Protein AF-A0A7V8CXV1-F1 (afdb_monomer_lite)

Sequence (183 aa):
MVTCSHIRKELLLDATSADLEVQEHIRSCPACAAYARKHEQLDNATRCELRWEVPSDLTANLLTMTLSQAAFAAALSPQPKRWHVICAYIATTASILLSLLIGWQVFELVAAQVDVQAQITQAMALPGQWVAQLTQSMPQSRYVVDFAMRAHTQLLWLLMAAFVWAILDKWNPQQAIQQRQSA

Foldseek 3Di:
DDDLVNLLVVCVVPLPPPDPVSVVVLVVDVVSVVVSVVSVVVVVVVCVVVDDPDPPVVVVVVVVVVVVVVVVVVVPPPPPDVVVVVVVVVVVVVVVVVVVVVVVVVVVVVCVVDVVVVVVVVVVVVVVVVVVVVCVVDVVCVVVVVVVVVVVVVVVVVVVVVVVVVVVVVVPCVVVVVVVVVD

Radius of gyration: 33.21 Å; chains: 1; bounding box: 81×35×74 Å

Secondary structure (DSSP, 8-state):
---HHHHHHHHHH-TT---HHHHHHHHH-HHHHHHHHHHHHHHHHHHHHS-----HHHHHHHHHHHHHHHHHHHHT-----HHHHHHHHHHHHHHHHHHHHHHHHHHHHHHHHS-HHHHHHHHHHHHHHHHHHHHHH-GGGHHHHHHHHHHHHHHHHHHHHHHHHHHHHHT-HHHHHHHHH--

pLDDT: mean 75.72, std 12.47, range [45.38, 95.19]

Structure (mmCIF, N/CA/C/O backbone):
data_AF-A0A7V8CXV1-F1
#
_entry.id   AF-A0A7V8CXV1-F1
#
loop_
_atom_site.group_PDB
_atom_site.id
_atom_site.type_symbol
_atom_site.label_atom_id
_atom_site.label_alt_id
_atom_site.label_comp_id
_atom_site.label_asym_id
_atom_site.label_entity_id
_atom_site.label_seq_id
_atom_site.pdbx_PDB_ins_code
_atom_site.Cartn_x
_atom_site.Cartn_y
_atom_site.Cartn_z
_atom_site.occupancy
_atom_site.B_iso_or_equiv
_atom_site.auth_seq_id
_atom_site.auth_comp_id
_atom_site.auth_asym_id
_atom_site.auth_atom_id
_atom_site.pdbx_PDB_model_num
ATOM 1 N N . MET A 1 1 ? -22.960 7.576 -14.813 1.00 63.47 1 MET A N 1
ATOM 2 C CA . MET A 1 1 ? -23.959 8.445 -14.153 1.00 63.47 1 MET A CA 1
ATOM 3 C C . MET A 1 1 ? -24.899 7.559 -13.367 1.00 63.47 1 MET A C 1
ATOM 5 O O . MET A 1 1 ? -25.611 6.760 -13.964 1.00 63.47 1 MET A O 1
ATOM 9 N N . VAL A 1 2 ? -24.850 7.651 -12.044 1.00 78.56 2 VAL A N 1
ATOM 10 C CA . VAL A 1 2 ? -25.706 6.859 -11.163 1.00 78.56 2 VAL A CA 1
ATOM 11 C C . VAL A 1 2 ? -27.130 7.418 -11.218 1.00 78.56 2 VAL A C 1
ATOM 13 O O . VAL A 1 2 ? -27.334 8.622 -11.071 1.00 78.56 2 VAL A O 1
ATOM 16 N N . THR A 1 3 ? -28.119 6.561 -11.475 1.00 90.62 3 THR A N 1
ATOM 17 C CA . THR A 1 3 ? -29.528 6.980 -11.532 1.00 90.62 3 THR A CA 1
ATOM 18 C C . THR A 1 3 ? -30.197 6.804 -10.173 1.00 90.62 3 THR A C 1
ATOM 20 O O . THR A 1 3 ? -29.893 5.862 -9.441 1.00 90.62 3 THR A O 1
ATOM 23 N N . CYS A 1 4 ? -31.187 7.643 -9.857 1.00 91.06 4 CYS A N 1
ATOM 24 C CA . CYS A 1 4 ? -31.956 7.513 -8.613 1.00 91.06 4 CYS A CA 1
ATOM 25 C C . CYS A 1 4 ? -32.608 6.125 -8.468 1.00 91.06 4 CYS A C 1
ATOM 27 O O . CYS A 1 4 ? -32.793 5.634 -7.360 1.00 91.06 4 CYS A O 1
ATOM 29 N N . SER A 1 5 ? -32.959 5.480 -9.588 1.00 91.69 5 SER A N 1
ATOM 30 C CA . SER A 1 5 ? -33.530 4.128 -9.592 1.00 91.69 5 SER A CA 1
ATOM 31 C C . SER A 1 5 ? -32.531 3.056 -9.151 1.00 91.69 5 SER A C 1
ATOM 33 O O . SER A 1 5 ? -32.919 2.122 -8.456 1.00 91.69 5 SER A O 1
ATOM 35 N N . HIS A 1 6 ? -31.254 3.219 -9.508 1.00 90.56 6 HIS A N 1
ATOM 36 C CA . HIS A 1 6 ? -30.172 2.335 -9.086 1.00 90.56 6 HIS A CA 1
ATOM 37 C C . HIS A 1 6 ? -29.931 2.473 -7.582 1.00 90.56 6 HIS A C 1
ATOM 39 O O . HIS A 1 6 ? -29.971 1.487 -6.860 1.00 90.56 6 HIS A O 1
ATOM 45 N N . ILE A 1 7 ? -29.810 3.711 -7.094 1.00 89.81 7 ILE A N 1
ATOM 46 C CA . ILE A 1 7 ? -29.600 3.990 -5.665 1.00 89.81 7 ILE A CA 1
ATOM 47 C C . ILE A 1 7 ? -30.743 3.474 -4.799 1.00 89.81 7 ILE A C 1
ATOM 49 O O . ILE A 1 7 ? -30.506 2.931 -3.728 1.00 89.81 7 ILE A O 1
ATOM 53 N N . ARG A 1 8 ? -31.994 3.594 -5.257 1.00 90.19 8 ARG A N 1
ATOM 54 C CA . ARG A 1 8 ? -33.132 3.035 -4.515 1.00 90.19 8 ARG A CA 1
ATOM 55 C C . ARG A 1 8 ? -33.095 1.512 -4.428 1.00 90.19 8 ARG A C 1
ATOM 57 O O . ARG A 1 8 ? -33.566 0.985 -3.432 1.00 90.19 8 ARG A O 1
ATOM 64 N N . LYS A 1 9 ? -32.578 0.819 -5.449 1.00 91.19 9 LYS A N 1
ATOM 65 C CA . LYS A 1 9 ? -32.405 -0.640 -5.405 1.00 91.19 9 LYS A CA 1
ATOM 66 C C . LYS A 1 9 ? -31.287 -1.033 -4.447 1.00 91.19 9 LYS A C 1
ATOM 68 O O . LYS A 1 9 ? -31.504 -1.924 -3.642 1.00 91.19 9 LYS A O 1
ATOM 73 N N . GLU A 1 10 ? -30.158 -0.332 -4.496 1.00 89.06 10 GLU A N 1
ATOM 74 C CA . GLU A 1 10 ? -29.043 -0.550 -3.563 1.00 89.06 10 GLU A CA 1
ATOM 75 C C . GLU A 1 10 ? -29.476 -0.338 -2.107 1.00 89.06 10 GLU A C 1
ATOM 77 O O . GLU A 1 10 ? -29.298 -1.220 -1.277 1.00 89.06 10 GLU A O 1
ATOM 82 N N . LEU A 1 11 ? -30.183 0.758 -1.813 1.00 87.44 11 LEU A N 1
ATOM 83 C CA . LEU A 1 11 ? -30.701 1.039 -0.467 1.00 87.44 11 LEU A CA 1
ATOM 84 C C . LEU A 1 11 ? -31.723 0.012 0.046 1.00 87.44 11 LEU A C 1
ATOM 86 O O . LEU A 1 11 ? -31.920 -0.084 1.251 1.00 87.44 11 LEU A O 1
ATOM 90 N N . LEU A 1 12 ? -32.404 -0.717 -0.847 1.00 86.12 12 LEU A N 1
ATOM 91 C CA . LEU A 1 12 ? -33.309 -1.808 -0.463 1.00 86.12 12 LEU A CA 1
ATOM 92 C C . LEU A 1 12 ? -32.555 -3.099 -0.117 1.00 86.12 12 LEU A C 1
ATOM 94 O O . LEU A 1 12 ? -33.085 -3.927 0.618 1.00 86.12 12 LEU A O 1
ATOM 98 N N . LEU A 1 13 ? -31.366 -3.299 -0.690 1.00 85.94 13 LEU A N 1
ATOM 99 C CA . LEU A 1 13 ? -30.523 -4.471 -0.449 1.00 85.94 13 LEU A CA 1
ATOM 100 C C . LEU A 1 13 ? -29.686 -4.283 0.817 1.00 85.94 13 LEU A C 1
ATOM 102 O O . LEU A 1 13 ? -29.630 -5.181 1.655 1.00 85.94 13 LEU A O 1
ATOM 106 N N . ASP A 1 14 ? -29.076 -3.108 0.961 1.00 82.31 14 ASP A N 1
ATOM 107 C CA . ASP A 1 14 ? -28.291 -2.726 2.129 1.00 82.31 14 ASP A CA 1
ATOM 108 C C . ASP A 1 14 ? -28.577 -1.267 2.501 1.00 82.31 14 ASP A C 1
ATOM 110 O O . ASP A 1 14 ? -28.105 -0.317 1.869 1.00 82.31 14 ASP A O 1
ATOM 114 N N . ALA A 1 15 ? -29.349 -1.085 3.573 1.00 71.31 15 ALA A N 1
ATOM 115 C CA . ALA A 1 15 ? -29.677 0.233 4.113 1.00 71.31 15 ALA A CA 1
ATOM 116 C C . ALA A 1 15 ? -28.435 0.992 4.624 1.00 71.31 15 ALA A C 1
ATOM 118 O O . ALA A 1 15 ? -28.465 2.216 4.762 1.00 71.31 15 ALA A O 1
ATOM 119 N N . THR A 1 16 ? -27.341 0.274 4.892 1.00 73.25 16 THR A N 1
ATOM 120 C CA . THR A 1 16 ? -26.072 0.781 5.425 1.00 73.25 16 THR A CA 1
ATOM 121 C C . THR A 1 16 ? -24.924 0.632 4.430 1.00 73.25 16 THR A C 1
ATOM 123 O O . THR A 1 16 ? -23.774 0.474 4.839 1.00 73.25 16 THR A O 1
ATOM 126 N N . SER A 1 17 ? -25.209 0.722 3.126 1.00 77.62 17 SER A N 1
ATOM 127 C CA . SER A 1 17 ? -24.172 0.649 2.094 1.00 77.62 17 SER A CA 1
ATOM 128 C C . SER A 1 17 ? -23.044 1.656 2.386 1.00 77.62 17 SER A C 1
ATOM 130 O O . SER A 1 17 ? -23.260 2.876 2.398 1.00 77.62 17 SER A O 1
ATOM 132 N N . ALA A 1 18 ? -21.828 1.154 2.613 1.00 76.06 18 ALA A N 1
ATOM 133 C CA . ALA A 1 18 ? -20.634 1.974 2.844 1.00 76.06 18 ALA A CA 1
ATOM 134 C C . ALA A 1 18 ? -20.075 2.598 1.550 1.00 76.06 18 ALA A C 1
ATOM 136 O O . ALA A 1 18 ? -19.070 3.310 1.586 1.00 76.06 18 ALA A O 1
ATOM 137 N N . ASP A 1 19 ? -20.728 2.348 0.415 1.00 86.94 19 ASP A N 1
ATOM 138 C CA . ASP A 1 19 ? -20.289 2.804 -0.894 1.00 86.94 19 ASP A CA 1
ATOM 139 C C . ASP A 1 19 ? -20.316 4.330 -1.006 1.00 86.94 19 ASP A C 1
ATOM 141 O O . ASP A 1 19 ? -21.350 4.996 -0.874 1.00 86.94 19 ASP A O 1
ATOM 145 N N . LEU A 1 20 ? -19.142 4.886 -1.307 1.00 87.50 20 LEU A N 1
ATOM 146 C CA . LEU A 1 20 ? -18.913 6.326 -1.412 1.00 87.50 20 LEU A CA 1
ATOM 147 C C . LEU A 1 20 ? -19.826 6.977 -2.468 1.00 87.50 20 LEU A C 1
ATOM 149 O O . LEU A 1 20 ? -20.325 8.082 -2.265 1.00 87.50 20 LEU A O 1
ATOM 153 N N . GLU A 1 21 ? -20.085 6.278 -3.578 1.00 87.94 21 GLU A N 1
ATOM 154 C CA . GLU A 1 21 ? -20.929 6.772 -4.674 1.00 87.94 21 GLU A CA 1
ATOM 155 C C . GLU A 1 21 ? -22.403 6.906 -4.269 1.00 87.94 21 GLU A C 1
ATOM 157 O O . GLU A 1 21 ? -23.081 7.861 -4.662 1.00 87.94 21 GLU A O 1
ATOM 162 N N . VAL A 1 22 ? -22.897 5.976 -3.446 1.00 88.56 22 VAL A N 1
ATOM 163 C CA . VAL A 1 22 ? -24.265 5.999 -2.917 1.00 88.56 22 VAL A CA 1
ATOM 164 C C . VAL A 1 22 ? -24.421 7.164 -1.944 1.00 88.56 22 VAL A C 1
ATOM 166 O O . VAL A 1 22 ? -25.376 7.938 -2.051 1.00 88.56 22 VAL A O 1
ATOM 169 N N . GLN A 1 23 ? -23.448 7.352 -1.048 1.00 90.75 23 GLN A N 1
ATOM 170 C CA . GLN A 1 23 ? -23.460 8.452 -0.082 1.00 90.75 23 GLN A CA 1
ATOM 171 C C . GLN A 1 23 ? -23.401 9.823 -0.761 1.00 90.75 23 GLN A C 1
ATOM 173 O O . GLN A 1 23 ? -24.149 10.731 -0.387 1.00 90.75 23 GLN A O 1
ATOM 178 N N . GLU A 1 24 ? -22.565 9.973 -1.786 1.00 92.75 24 GLU A N 1
ATOM 179 C CA . GLU A 1 24 ? -2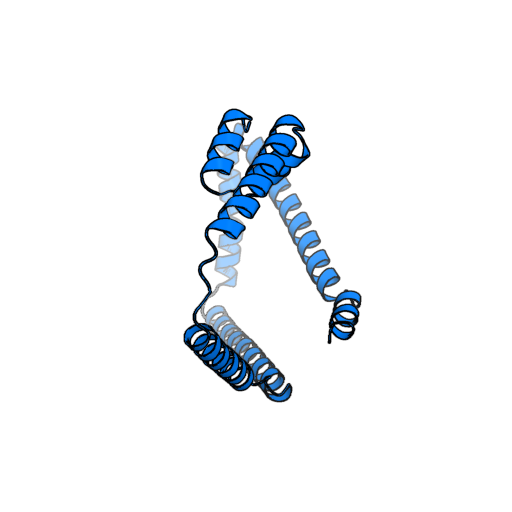2.453 11.229 -2.527 1.00 92.75 24 GLU A CA 1
ATOM 180 C C . GLU A 1 24 ? -23.737 11.545 -3.315 1.00 92.75 24 GLU A C 1
ATOM 182 O O . GLU A 1 24 ? -24.215 12.686 -3.342 1.00 92.75 24 GLU A O 1
ATOM 187 N N . HIS A 1 25 ? -24.386 10.525 -3.884 1.00 92.25 25 HIS A N 1
ATOM 188 C CA . HIS A 1 25 ? -25.684 10.705 -4.532 1.00 92.25 25 HIS A CA 1
ATOM 189 C C . HIS A 1 25 ? -26.796 11.073 -3.536 1.00 92.25 25 HIS A C 1
ATOM 191 O O . HIS A 1 25 ? -27.643 11.918 -3.829 1.00 92.25 25 HIS A O 1
ATOM 197 N N . ILE A 1 26 ? -26.808 10.470 -2.345 1.00 93.12 26 ILE A N 1
ATOM 198 C CA . ILE A 1 26 ? -27.785 10.794 -1.295 1.00 93.12 26 ILE A CA 1
ATOM 199 C C . ILE A 1 26 ? -27.628 12.248 -0.835 1.00 93.12 26 ILE A C 1
ATOM 201 O O . ILE A 1 26 ? -28.632 12.932 -0.639 1.00 93.12 26 ILE A O 1
ATOM 205 N N . ARG A 1 27 ? -26.392 12.747 -0.713 1.00 93.06 27 ARG A N 1
ATOM 206 C CA . ARG A 1 27 ? -26.124 14.151 -0.355 1.00 93.06 27 ARG A CA 1
ATOM 207 C C . ARG A 1 27 ? -26.593 15.133 -1.425 1.00 93.06 27 ARG A C 1
ATOM 209 O O . ARG A 1 27 ? -27.095 16.201 -1.089 1.00 93.06 27 ARG A O 1
ATOM 216 N N . SER A 1 28 ? -26.449 14.769 -2.697 1.00 94.25 28 SER A N 1
ATOM 217 C CA . SER A 1 28 ? -26.812 15.635 -3.825 1.00 94.25 28 SER A CA 1
ATOM 218 C C . SER A 1 28 ? -28.294 15.558 -4.222 1.00 94.25 28 SER A C 1
ATOM 220 O O . SER A 1 28 ? -28.828 16.528 -4.760 1.00 94.25 28 SER A O 1
ATOM 222 N N . CYS A 1 29 ? -28.996 14.451 -3.942 1.00 95.19 29 CYS A N 1
ATOM 223 C CA . CYS A 1 29 ? -30.396 14.254 -4.329 1.00 95.19 29 CYS A CA 1
ATOM 224 C C . CYS A 1 29 ? -31.361 14.259 -3.119 1.00 95.19 29 CYS A C 1
ATOM 226 O O . CYS A 1 29 ? -31.442 13.267 -2.384 1.00 95.19 29 CYS A O 1
ATOM 228 N N . PRO A 1 30 ? -32.215 15.294 -2.949 1.00 94.00 30 PRO A N 1
ATOM 229 C CA . PRO A 1 30 ? -33.115 15.394 -1.794 1.00 94.00 30 PRO A CA 1
ATOM 230 C C . PRO A 1 30 ? -34.191 14.297 -1.763 1.00 94.00 30 PRO A C 1
ATOM 232 O O . PRO A 1 30 ? -34.638 13.892 -0.689 1.00 94.00 30 PRO A O 1
ATOM 235 N N . ALA A 1 31 ? -34.595 13.777 -2.927 1.00 93.44 31 ALA A N 1
ATOM 236 C CA . ALA A 1 31 ? -35.563 12.687 -3.016 1.00 93.44 31 ALA A CA 1
ATOM 237 C C . ALA A 1 31 ? -34.980 11.353 -2.515 1.00 93.44 31 ALA A C 1
ATOM 239 O O . ALA A 1 31 ? -35.674 10.606 -1.824 1.00 93.44 31 ALA A O 1
ATOM 240 N N . CYS A 1 32 ? -33.714 11.062 -2.834 1.00 93.25 32 CYS A N 1
ATOM 241 C CA . CYS A 1 32 ? -33.015 9.874 -2.338 1.00 93.25 32 CYS A CA 1
ATOM 242 C C . CYS A 1 32 ? -32.698 10.003 -0.840 1.00 93.25 32 CYS A C 1
ATOM 244 O O . CYS A 1 32 ? -32.905 9.043 -0.105 1.00 93.25 32 CYS A O 1
ATOM 246 N N . ALA A 1 33 ? -32.337 11.196 -0.356 1.00 93.31 33 ALA A N 1
ATOM 247 C CA . ALA A 1 33 ? -32.177 11.453 1.079 1.00 93.31 33 ALA A CA 1
ATOM 248 C C . ALA A 1 33 ? -33.476 11.256 1.877 1.00 93.31 33 ALA A C 1
ATOM 250 O O . ALA A 1 33 ? -33.476 10.657 2.952 1.00 93.31 33 ALA A O 1
ATOM 251 N N . ALA A 1 34 ? -34.611 11.737 1.359 1.00 94.50 34 ALA A N 1
ATOM 252 C CA . ALA A 1 34 ? -35.907 11.510 1.993 1.00 94.50 34 ALA A CA 1
ATOM 253 C C . ALA A 1 34 ? -36.295 10.022 2.005 1.00 94.50 34 ALA A C 1
ATOM 255 O O . ALA A 1 34 ? -36.874 9.557 2.985 1.00 94.50 34 ALA A O 1
ATOM 256 N N . TYR A 1 35 ? -35.964 9.287 0.941 1.00 92.69 35 TYR A N 1
ATOM 257 C CA . TYR A 1 35 ? -36.188 7.847 0.856 1.00 92.69 35 TYR A CA 1
ATOM 258 C C . TYR A 1 35 ? -35.339 7.072 1.874 1.00 92.69 35 TYR A C 1
ATOM 260 O O . TYR A 1 35 ? -35.897 6.289 2.638 1.00 92.69 35 TYR A O 1
ATOM 268 N N . ALA A 1 36 ? -34.034 7.355 1.954 1.00 91.50 36 ALA A N 1
ATOM 269 C CA . ALA A 1 36 ? -33.118 6.717 2.903 1.00 91.50 36 ALA A CA 1
ATOM 270 C C . ALA A 1 36 ? -33.572 6.906 4.361 1.00 91.50 36 ALA A C 1
ATOM 272 O O . ALA A 1 36 ? -33.667 5.937 5.104 1.00 91.50 36 ALA A O 1
ATOM 273 N N . ARG A 1 37 ? -33.981 8.126 4.744 1.00 91.75 37 ARG A N 1
ATOM 274 C CA . ARG A 1 37 ? -34.506 8.398 6.097 1.00 91.75 37 ARG A CA 1
ATOM 275 C C . ARG A 1 37 ? -35.768 7.602 6.428 1.00 91.75 37 ARG A C 1
ATOM 277 O O . ARG A 1 37 ? -35.924 7.149 7.555 1.00 91.75 37 ARG A O 1
ATOM 284 N N . LYS A 1 38 ? -36.687 7.444 5.468 1.00 92.19 38 LYS A N 1
ATOM 285 C CA . LYS A 1 38 ? -37.896 6.628 5.674 1.00 92.19 38 LYS A CA 1
ATOM 286 C C . LYS A 1 38 ? -37.549 5.153 5.852 1.00 92.19 38 LYS A C 1
ATOM 288 O O . LYS A 1 38 ? -38.166 4.494 6.681 1.00 92.19 38 LYS A O 1
ATOM 293 N N . HIS A 1 39 ? -36.577 4.661 5.088 1.00 90.25 39 HIS A N 1
ATOM 294 C CA . HIS A 1 39 ? -36.099 3.288 5.207 1.00 90.25 39 HIS A CA 1
ATOM 295 C C . HIS A 1 39 ? -35.455 3.042 6.575 1.00 90.25 39 HIS A C 1
ATOM 297 O O . HIS A 1 39 ? -35.848 2.120 7.274 1.00 90.25 39 HIS A O 1
ATOM 303 N N . GLU A 1 40 ? -34.571 3.938 7.016 1.00 89.94 40 GLU A N 1
ATOM 304 C CA . GLU A 1 40 ? -33.932 3.868 8.334 1.00 89.94 40 GLU A CA 1
ATOM 305 C C . GLU A 1 40 ? -34.958 3.904 9.482 1.00 89.94 40 GLU A C 1
ATOM 307 O O . GLU A 1 40 ? -34.847 3.158 10.453 1.00 89.94 40 GLU A O 1
ATOM 312 N N . GLN A 1 41 ? -35.999 4.737 9.373 1.00 91.69 41 GLN A N 1
ATOM 313 C CA . GLN A 1 41 ? -37.093 4.762 10.350 1.00 91.69 41 GLN A CA 1
ATOM 314 C C . GLN A 1 41 ? -37.858 3.437 10.397 1.00 91.69 41 GLN A C 1
ATOM 316 O O . GLN A 1 41 ? -38.177 2.961 11.487 1.00 91.69 41 GLN A O 1
ATOM 321 N N . LEU A 1 42 ? -38.140 2.845 9.234 1.00 90.81 42 LEU A N 1
ATOM 322 C CA . LEU A 1 42 ? -38.808 1.551 9.145 1.00 90.81 42 LEU A CA 1
ATOM 323 C C . LEU A 1 42 ? -37.933 0.439 9.732 1.00 90.81 42 LEU A C 1
ATOM 325 O O . LEU A 1 42 ? -38.431 -0.351 10.525 1.00 90.81 42 LEU A O 1
ATOM 329 N N . ASP A 1 43 ? -36.643 0.411 9.406 1.00 88.75 43 ASP A N 1
ATOM 330 C CA . ASP A 1 43 ? -35.687 -0.566 9.936 1.00 88.75 43 ASP A CA 1
ATOM 331 C C . ASP A 1 43 ? -35.539 -0.454 11.453 1.00 88.75 43 ASP A C 1
ATOM 333 O O . ASP A 1 43 ? -35.480 -1.459 12.158 1.00 88.75 43 ASP A O 1
ATOM 337 N N . ASN A 1 44 ? -35.517 0.766 11.987 1.00 88.50 44 ASN A N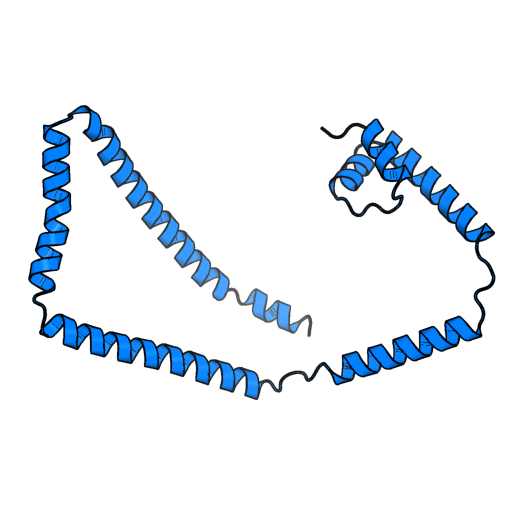 1
ATOM 338 C CA . ASN A 1 44 ? -35.473 0.973 13.429 1.00 88.50 44 ASN A CA 1
ATOM 339 C C . ASN A 1 44 ? -36.763 0.498 14.104 1.00 88.50 44 ASN A C 1
ATOM 341 O O . ASN A 1 44 ? -36.696 -0.189 15.122 1.00 88.50 44 ASN A O 1
ATOM 345 N N . ALA A 1 45 ? -37.929 0.806 13.529 1.00 91.25 45 ALA A N 1
ATOM 346 C CA . ALA A 1 45 ? -39.206 0.330 14.051 1.00 91.25 45 ALA A CA 1
ATOM 347 C C . ALA A 1 45 ? -39.296 -1.204 14.001 1.00 91.25 45 ALA A C 1
ATOM 349 O O . ALA A 1 45 ? -39.630 -1.829 15.005 1.00 91.25 45 ALA A O 1
ATOM 350 N N . THR A 1 46 ? -38.921 -1.825 12.879 1.00 89.25 46 THR A N 1
ATOM 351 C CA . THR A 1 46 ? -38.943 -3.287 12.745 1.00 89.25 46 THR A CA 1
ATOM 352 C C . THR A 1 46 ? -37.947 -3.953 13.685 1.00 89.25 46 THR A C 1
ATOM 354 O O . THR A 1 46 ? -38.297 -4.945 14.313 1.00 89.25 46 THR A O 1
ATOM 357 N N . ARG A 1 47 ? -36.741 -3.400 13.869 1.00 85.62 47 ARG A N 1
ATOM 358 C CA . ARG A 1 47 ? -35.765 -3.906 14.849 1.00 85.62 47 ARG A CA 1
ATOM 359 C C . ARG A 1 47 ? -36.262 -3.798 16.284 1.00 85.62 47 ARG A C 1
ATOM 361 O O . ARG A 1 47 ? -35.942 -4.674 17.081 1.00 85.62 47 ARG A O 1
ATOM 368 N N . CYS A 1 48 ? -37.006 -2.750 16.628 1.00 85.25 48 CYS A N 1
ATOM 369 C CA . CYS A 1 48 ? -37.606 -2.621 17.954 1.00 85.25 48 CYS A CA 1
ATOM 370 C C . CYS A 1 48 ? -38.668 -3.698 18.205 1.00 85.25 48 CYS A C 1
ATOM 372 O O . CYS A 1 48 ? -38.691 -4.260 19.294 1.00 85.25 48 CYS A O 1
ATOM 374 N N . GLU A 1 49 ? -39.477 -4.032 17.199 1.00 86.62 49 GLU A N 1
ATOM 375 C CA . GLU A 1 49 ? -40.496 -5.091 17.291 1.00 86.62 49 GLU A CA 1
ATOM 376 C C . GLU A 1 49 ? -39.892 -6.508 17.222 1.00 86.62 49 GLU A C 1
ATOM 378 O O . GLU A 1 49 ? -40.358 -7.431 17.881 1.00 86.62 49 GLU A O 1
ATOM 383 N N . LEU A 1 50 ? -38.819 -6.692 16.446 1.00 85.06 50 LEU A N 1
ATOM 384 C CA . LEU A 1 50 ? -38.112 -7.971 16.271 1.00 85.06 50 LEU A CA 1
ATOM 385 C C . LEU A 1 50 ? -37.065 -8.242 17.359 1.00 85.06 50 LEU A C 1
ATOM 387 O O . LEU A 1 50 ? -36.391 -9.276 17.325 1.00 85.06 50 LEU A O 1
ATOM 391 N N . ARG A 1 51 ? -36.888 -7.327 18.317 1.00 71.69 51 ARG A N 1
ATOM 392 C CA . ARG A 1 51 ? -36.012 -7.5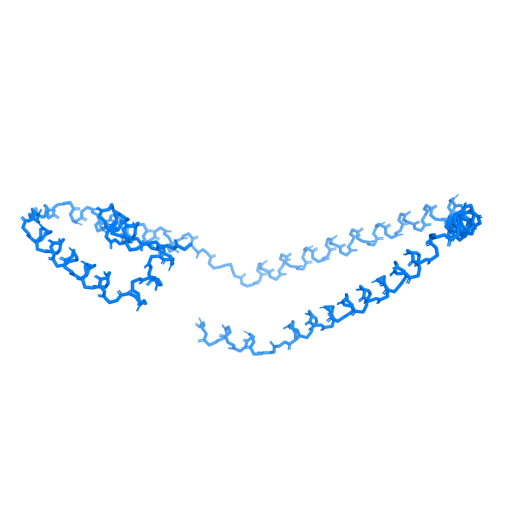35 19.470 1.00 71.69 51 ARG A CA 1
ATOM 393 C C . ARG A 1 51 ? -36.646 -8.558 20.405 1.00 71.69 51 ARG A C 1
ATOM 395 O O . ARG A 1 51 ? -37.324 -8.218 21.367 1.00 71.69 51 ARG A O 1
ATOM 402 N N . TRP A 1 52 ? -36.358 -9.828 20.144 1.00 71.38 52 TRP A N 1
ATOM 403 C CA . TRP A 1 52 ? -36.457 -10.852 21.172 1.00 71.38 52 TRP A CA 1
ATOM 404 C C . TRP A 1 52 ? -35.515 -10.504 22.324 1.00 71.38 52 TRP A C 1
ATOM 406 O O . TRP A 1 52 ? -34.380 -10.071 22.100 1.00 71.38 52 TRP A O 1
ATOM 416 N N . GLU A 1 53 ? -35.993 -10.683 23.555 1.00 73.06 53 GLU A N 1
ATOM 417 C CA . GLU A 1 53 ? -35.163 -10.596 24.752 1.00 73.06 53 GLU A CA 1
ATOM 418 C C . GLU A 1 53 ? -33.940 -11.490 24.567 1.00 73.06 53 GLU A C 1
ATOM 420 O O . GLU A 1 53 ? -34.040 -12.710 24.435 1.00 73.06 53 GLU A O 1
ATOM 425 N N . VAL A 1 54 ? -32.771 -10.855 24.479 1.00 74.38 54 VAL A N 1
ATOM 426 C CA . VAL A 1 54 ? -31.517 -11.578 24.317 1.00 74.38 54 VAL A CA 1
ATOM 427 C C . VAL A 1 54 ? -31.277 -12.341 25.620 1.00 74.38 54 VAL A C 1
ATOM 429 O O . VAL A 1 54 ? -31.221 -11.699 26.672 1.00 74.38 54 VAL A O 1
ATOM 432 N N . PRO A 1 55 ? -31.120 -13.677 25.585 1.00 80.31 55 PRO A N 1
ATOM 433 C CA . PRO A 1 55 ? -30.872 -14.457 26.789 1.00 80.31 55 PRO A CA 1
ATOM 434 C C . PRO A 1 55 ? -29.651 -13.909 27.533 1.00 80.31 55 PRO A C 1
ATOM 436 O O . PRO A 1 55 ? -28.573 -13.771 26.944 1.00 80.31 55 PRO A O 1
ATOM 439 N N . SER A 1 56 ? -29.813 -13.606 28.823 1.00 78.94 56 SER A N 1
ATOM 440 C CA . SER A 1 56 ? -28.751 -13.060 29.685 1.00 78.94 56 SER A CA 1
ATOM 441 C C . SER A 1 56 ? -27.507 -13.947 29.724 1.00 78.94 56 SER A C 1
ATOM 443 O O . SER A 1 56 ? -26.389 -13.465 29.887 1.00 78.94 56 SER A O 1
ATOM 445 N N . ASP A 1 57 ? -27.695 -15.246 29.516 1.00 82.62 57 ASP A N 1
ATOM 446 C CA . ASP A 1 57 ? -26.611 -16.223 29.500 1.00 82.62 57 ASP A CA 1
ATOM 447 C C . ASP A 1 57 ? -25.724 -16.047 28.262 1.00 82.62 57 ASP A C 1
ATOM 449 O O . ASP A 1 57 ? -24.504 -16.201 28.321 1.00 82.62 57 ASP A O 1
ATOM 453 N N . LEU A 1 58 ? -26.316 -15.667 27.127 1.00 81.81 58 LEU A N 1
ATOM 454 C CA . LEU A 1 58 ? -25.594 -15.491 25.871 1.00 81.81 58 LEU A CA 1
ATOM 455 C C . LEU A 1 58 ? -24.833 -14.160 25.857 1.00 81.81 58 LEU A C 1
ATOM 457 O O . LEU A 1 58 ? -23.692 -14.115 25.398 1.00 81.81 58 LEU A O 1
ATOM 461 N N . THR A 1 59 ? -25.407 -13.097 26.430 1.00 82.75 59 THR A N 1
ATOM 462 C CA . THR A 1 59 ? -24.689 -11.826 26.621 1.00 82.75 59 THR A CA 1
ATOM 463 C C . THR A 1 59 ? -23.539 -11.970 27.613 1.00 82.75 59 THR A C 1
ATOM 465 O O . THR A 1 59 ? -22.448 -11.473 27.332 1.00 82.75 59 THR A O 1
ATOM 468 N N . ALA A 1 60 ? -23.726 -12.703 28.716 1.00 82.31 60 ALA A N 1
ATOM 469 C CA . ALA A 1 60 ? -22.651 -13.002 29.660 1.00 82.31 60 ALA A CA 1
ATOM 470 C C . ALA A 1 60 ? -21.507 -13.791 28.996 1.00 82.31 60 ALA A C 1
ATOM 472 O O . ALA A 1 60 ? -20.342 -13.428 29.154 1.00 82.31 60 ALA A O 1
ATOM 473 N N . ASN A 1 61 ? -21.823 -14.810 28.189 1.00 83.81 61 ASN A N 1
ATOM 474 C CA . ASN A 1 61 ? -20.820 -15.600 27.466 1.00 83.81 61 ASN A CA 1
ATOM 475 C C . ASN A 1 61 ? -20.086 -14.802 26.376 1.00 83.81 61 ASN A C 1
ATOM 477 O O . ASN A 1 61 ? -18.882 -14.965 26.184 1.00 83.81 61 ASN A O 1
ATOM 481 N N . LEU A 1 62 ? -20.772 -13.899 25.673 1.00 84.25 62 LEU A N 1
ATOM 482 C CA . LEU A 1 62 ? -20.114 -13.018 24.705 1.00 84.25 62 LEU A CA 1
ATOM 483 C C . LEU A 1 62 ? -19.228 -11.972 25.393 1.00 84.25 62 LEU A C 1
ATOM 485 O O . LEU A 1 62 ? -18.139 -11.664 24.903 1.00 84.25 62 LEU A O 1
ATOM 489 N N . LEU A 1 63 ? -19.646 -11.448 26.547 1.00 83.31 63 LEU A N 1
ATOM 490 C CA . LEU A 1 63 ? -18.831 -10.527 27.340 1.00 83.31 63 LEU A CA 1
ATOM 491 C C . LEU A 1 63 ? -17.565 -11.207 27.869 1.00 83.31 63 LEU A C 1
ATOM 493 O O . LEU A 1 63 ? -16.487 -10.624 27.786 1.00 83.31 63 LEU A O 1
ATOM 497 N N . THR A 1 64 ? -17.648 -12.452 28.342 1.00 82.88 64 THR A N 1
ATOM 498 C CA . THR A 1 64 ? -16.451 -13.191 28.777 1.00 82.88 64 THR A CA 1
ATOM 499 C C . THR A 1 64 ? -15.513 -13.496 27.610 1.00 82.88 64 THR A C 1
ATOM 501 O O . THR A 1 64 ? -14.302 -13.314 27.749 1.00 82.88 64 THR A O 1
ATOM 504 N N . MET A 1 65 ? -16.041 -13.866 26.437 1.00 76.19 65 MET A N 1
ATOM 505 C CA . MET A 1 65 ? -15.225 -14.081 25.237 1.00 76.19 65 MET A CA 1
ATOM 506 C C . MET A 1 65 ? -14.532 -12.795 24.783 1.00 76.19 65 MET A C 1
ATOM 508 O O . MET A 1 65 ? -13.320 -12.799 24.587 1.00 76.19 65 MET A O 1
ATOM 512 N N . THR A 1 66 ? -15.249 -11.678 24.688 1.00 76.62 66 THR A N 1
ATOM 513 C CA . THR A 1 66 ? -14.671 -10.393 24.255 1.00 76.62 66 THR A CA 1
ATOM 514 C C . THR A 1 66 ? -13.655 -9.839 25.252 1.00 76.62 66 THR A C 1
ATOM 516 O O . THR A 1 66 ? -12.597 -9.372 24.834 1.00 76.62 66 THR A O 1
ATOM 519 N N . LEU A 1 67 ? -13.897 -9.966 26.560 1.00 73.62 67 LEU A N 1
ATOM 520 C CA . LEU A 1 67 ? -12.923 -9.603 27.597 1.00 73.62 67 LEU A CA 1
ATOM 521 C C . LEU A 1 67 ? -11.680 -10.501 27.551 1.00 73.62 67 LEU A C 1
ATOM 523 O O . LEU A 1 67 ? -10.560 -9.999 27.648 1.00 73.62 67 LEU A O 1
ATOM 527 N N . SER A 1 68 ? -11.848 -11.811 27.337 1.00 68.38 68 SER A N 1
ATOM 528 C CA . SER A 1 68 ? -10.714 -12.730 27.168 1.00 68.38 68 SER A CA 1
ATOM 529 C C . SER A 1 68 ? -9.916 -12.436 25.898 1.00 68.38 68 SER A C 1
ATOM 531 O O . SER A 1 68 ? -8.693 -12.542 25.902 1.00 68.38 68 SER A O 1
ATOM 533 N N . GLN A 1 69 ? -10.588 -12.004 24.832 1.00 64.44 69 GLN A N 1
ATOM 534 C CA . GLN A 1 69 ? -9.983 -11.704 23.541 1.00 64.44 69 GLN A CA 1
ATOM 535 C C . GLN A 1 69 ? -9.276 -10.347 23.563 1.00 64.44 69 GLN A C 1
ATOM 537 O O . GLN A 1 69 ? -8.197 -10.222 22.995 1.00 64.44 69 GLN A O 1
ATOM 542 N N . ALA A 1 70 ? -9.809 -9.366 24.295 1.00 60.94 70 ALA A N 1
ATOM 543 C CA . ALA A 1 70 ? -9.126 -8.110 24.592 1.00 60.94 70 ALA A CA 1
ATOM 544 C C . ALA A 1 70 ? -7.892 -8.332 25.483 1.00 60.94 70 ALA A C 1
ATOM 546 O O . ALA A 1 70 ? -6.840 -7.750 25.224 1.00 60.94 70 ALA A O 1
ATOM 547 N N . ALA A 1 71 ? -7.980 -9.219 26.480 1.00 61.28 71 ALA A N 1
ATOM 548 C CA . ALA A 1 71 ? -6.835 -9.613 27.301 1.00 61.28 71 ALA A CA 1
ATOM 549 C C . ALA A 1 71 ? -5.770 -10.363 26.481 1.00 61.28 71 ALA A C 1
ATOM 551 O O . ALA A 1 71 ? -4.578 -10.098 26.633 1.00 61.28 71 ALA A O 1
ATOM 552 N N . PHE A 1 72 ? -6.185 -11.237 25.558 1.00 58.94 72 PHE A N 1
ATOM 553 C CA . PHE A 1 72 ? -5.283 -11.888 24.605 1.00 58.94 72 PHE A CA 1
ATOM 554 C C . PHE A 1 72 ? -4.644 -10.871 23.653 1.00 58.94 72 PHE A C 1
ATOM 556 O O . PHE A 1 72 ? -3.429 -10.867 23.497 1.00 58.94 72 PHE A O 1
ATOM 563 N N . ALA A 1 73 ? -5.419 -9.957 23.069 1.00 58.41 73 ALA A N 1
ATOM 564 C CA . ALA A 1 73 ? -4.906 -8.918 22.177 1.00 58.41 73 ALA A CA 1
ATOM 565 C C . ALA A 1 73 ? -3.921 -7.971 22.890 1.00 58.41 73 ALA A C 1
ATOM 567 O O . ALA A 1 73 ? -2.905 -7.590 22.311 1.00 58.41 73 ALA A O 1
ATOM 568 N N . ALA A 1 74 ? -4.169 -7.652 24.164 1.00 58.44 74 ALA A N 1
ATOM 569 C CA . ALA A 1 74 ? -3.253 -6.877 24.996 1.00 58.44 74 ALA A CA 1
ATOM 570 C C . ALA A 1 74 ? -1.965 -7.654 25.333 1.00 58.44 74 ALA A C 1
ATOM 572 O O . ALA A 1 74 ? -0.880 -7.075 25.314 1.00 58.44 74 ALA A O 1
ATOM 573 N N . ALA A 1 75 ? -2.059 -8.965 25.584 1.00 58.50 75 ALA A N 1
ATOM 574 C CA . ALA A 1 75 ? -0.901 -9.829 25.829 1.00 58.50 75 ALA A CA 1
ATOM 575 C C . ALA A 1 75 ? -0.063 -10.095 24.560 1.00 58.50 75 ALA A C 1
ATOM 577 O O . ALA A 1 75 ? 1.151 -10.278 24.649 1.00 58.50 75 ALA A O 1
ATOM 578 N N . LEU A 1 76 ? -0.691 -10.080 23.379 1.00 55.50 76 LEU A N 1
ATOM 579 C CA . LEU A 1 76 ? -0.052 -10.257 22.069 1.00 55.50 76 LEU A CA 1
ATOM 580 C C . LEU A 1 76 ? 0.484 -8.967 21.440 1.00 55.50 76 LEU A C 1
ATOM 582 O O . LEU A 1 76 ? 1.047 -9.031 20.348 1.00 55.50 76 LEU A O 1
ATOM 586 N N . SER A 1 77 ? 0.376 -7.819 22.110 1.00 49.97 77 SER A N 1
ATOM 587 C CA . SER A 1 77 ? 1.089 -6.604 21.714 1.00 49.97 77 SER A CA 1
ATOM 588 C C . SER A 1 77 ? 2.332 -6.410 22.593 1.00 49.97 77 SER A C 1
ATOM 590 O O . SER A 1 77 ? 2.349 -5.508 23.438 1.00 49.97 77 SER A O 1
ATOM 592 N N . PRO A 1 78 ? 3.413 -7.204 22.420 1.00 55.62 78 PRO A N 1
ATOM 593 C CA . PRO A 1 78 ? 4.692 -6.826 22.983 1.00 55.62 78 PRO A CA 1
ATOM 594 C C . PRO A 1 78 ? 5.118 -5.561 22.243 1.00 55.62 78 PRO A C 1
ATOM 596 O O . PRO A 1 78 ? 5.551 -5.628 21.096 1.00 55.62 78 PRO A O 1
ATOM 599 N N . GLN A 1 79 ? 4.986 -4.389 22.870 1.00 56.16 79 GLN A N 1
ATOM 600 C CA . GLN A 1 79 ? 5.658 -3.208 22.342 1.00 56.16 79 GLN A CA 1
ATOM 601 C C . GLN A 1 79 ? 7.150 -3.553 22.259 1.00 56.16 79 GLN A C 1
ATOM 603 O O . GLN A 1 79 ? 7.769 -3.820 23.299 1.00 56.16 79 GLN A O 1
ATOM 608 N N . PRO A 1 80 ? 7.744 -3.612 21.053 1.00 58.16 80 PRO A N 1
ATOM 609 C CA . PRO A 1 80 ? 9.139 -3.974 20.936 1.00 58.16 80 PRO A CA 1
ATOM 610 C C . PRO A 1 80 ? 9.942 -2.891 21.648 1.00 58.16 80 PRO A C 1
ATOM 612 O O . PRO A 1 80 ? 9.907 -1.717 21.272 1.00 58.16 80 PRO A O 1
ATOM 615 N N . LYS A 1 81 ? 10.654 -3.276 22.716 1.00 65.06 81 LYS A N 1
ATOM 616 C CA . LYS A 1 81 ? 11.567 -2.376 23.428 1.00 65.06 81 LYS A CA 1
ATOM 617 C C . LYS A 1 81 ? 12.458 -1.717 22.380 1.00 65.06 81 LYS A C 1
ATOM 619 O O . LYS A 1 81 ? 13.155 -2.421 21.654 1.00 65.06 81 LYS A O 1
ATOM 624 N N . ARG A 1 82 ? 12.428 -0.383 22.320 1.00 68.50 82 ARG A N 1
ATOM 625 C CA . ARG A 1 82 ? 13.036 0.486 21.289 1.00 68.50 82 ARG A CA 1
ATOM 626 C C . ARG A 1 82 ? 14.462 0.083 20.874 1.00 68.50 82 ARG A C 1
ATOM 628 O O . ARG A 1 82 ? 14.845 0.262 19.726 1.00 68.50 82 ARG A O 1
ATOM 635 N N . TRP A 1 83 ? 15.217 -0.522 21.790 1.00 74.81 83 TRP A N 1
ATOM 636 C CA . TRP A 1 83 ? 16.546 -1.082 21.552 1.00 74.81 83 TRP A CA 1
ATOM 637 C C . TRP A 1 83 ? 16.586 -2.234 20.528 1.00 74.81 83 TRP A C 1
ATOM 639 O O . TRP A 1 83 ? 17.476 -2.249 19.688 1.00 74.81 83 TRP A O 1
ATOM 649 N N . HIS A 1 84 ? 15.600 -3.140 20.511 1.00 79.06 84 HIS A N 1
ATOM 650 C CA . HIS A 1 84 ? 15.532 -4.230 19.522 1.00 79.06 84 HIS A CA 1
ATOM 651 C C . HIS A 1 84 ? 15.332 -3.693 18.105 1.00 79.06 84 HIS A C 1
ATOM 653 O O . HIS A 1 84 ? 15.961 -4.171 17.166 1.00 79.06 84 HIS A O 1
ATOM 659 N N . VAL A 1 85 ? 14.498 -2.658 17.964 1.00 76.06 85 VAL A N 1
ATOM 660 C CA . VAL A 1 85 ? 14.276 -1.979 16.682 1.00 76.06 85 VAL A CA 1
ATOM 661 C C . VAL A 1 85 ? 15.574 -1.322 16.208 1.00 76.06 85 VAL A C 1
ATOM 663 O O . VAL A 1 85 ? 15.963 -1.500 15.059 1.00 76.06 85 VAL A O 1
ATOM 666 N N . ILE A 1 86 ? 16.293 -0.634 17.101 1.00 79.12 86 ILE A N 1
ATOM 667 C CA . ILE A 1 86 ? 17.584 -0.006 16.779 1.00 79.12 86 ILE A CA 1
ATOM 668 C C . ILE A 1 86 ? 18.621 -1.057 16.356 1.00 79.12 86 ILE A C 1
ATOM 670 O O . ILE A 1 86 ? 19.264 -0.889 15.323 1.00 79.12 86 ILE A O 1
ATOM 674 N N . CYS A 1 87 ? 18.755 -2.161 17.095 1.00 84.69 87 CYS A N 1
ATOM 675 C CA . CYS A 1 87 ? 19.679 -3.237 16.737 1.00 84.69 87 CYS A CA 1
ATOM 676 C C . CYS A 1 87 ? 19.331 -3.875 15.386 1.00 84.69 87 CYS A C 1
ATOM 678 O O . CYS A 1 87 ? 20.232 -4.110 14.584 1.00 84.69 87 CYS A O 1
ATOM 680 N N . ALA A 1 88 ? 18.045 -4.102 15.101 1.00 81.44 88 ALA A N 1
ATOM 681 C CA . ALA A 1 88 ? 17.604 -4.644 13.818 1.00 81.44 88 ALA A CA 1
ATOM 682 C C . ALA A 1 88 ? 17.934 -3.702 12.651 1.00 81.44 88 ALA A C 1
ATOM 684 O O . ALA A 1 88 ? 18.424 -4.163 11.619 1.00 81.44 88 ALA A O 1
ATOM 685 N N . TYR A 1 89 ? 17.738 -2.391 12.828 1.00 81.00 89 TYR A N 1
ATOM 686 C CA . TYR A 1 89 ? 18.110 -1.382 11.831 1.00 81.00 89 TYR A CA 1
ATOM 687 C C . TYR A 1 89 ? 19.624 -1.307 11.607 1.00 81.00 89 TYR A C 1
ATOM 689 O O . TYR A 1 89 ? 20.073 -1.238 10.463 1.00 81.00 89 TYR A O 1
ATOM 697 N N . ILE A 1 90 ? 20.428 -1.358 12.671 1.00 90.44 90 ILE A N 1
ATOM 698 C CA . ILE A 1 90 ? 21.895 -1.368 12.551 1.00 90.44 90 ILE A CA 1
ATOM 699 C C . ILE A 1 90 ? 22.359 -2.642 11.836 1.00 90.44 90 ILE A C 1
ATOM 701 O O . ILE A 1 90 ? 23.191 -2.575 10.937 1.00 90.44 90 ILE A O 1
ATOM 705 N N . ALA A 1 91 ? 21.786 -3.797 12.174 1.00 88.25 91 ALA A N 1
ATOM 706 C CA . ALA A 1 91 ? 22.131 -5.062 11.534 1.00 88.25 91 ALA A CA 1
ATOM 707 C C . ALA A 1 91 ? 21.771 -5.080 10.038 1.00 88.25 91 ALA A C 1
ATOM 709 O O . ALA A 1 91 ? 22.578 -5.510 9.215 1.00 88.25 91 ALA A O 1
ATOM 710 N N . THR A 1 92 ? 20.591 -4.575 9.664 1.00 86.12 92 THR A N 1
ATOM 711 C CA . THR A 1 92 ? 20.179 -4.507 8.249 1.00 86.12 92 THR A CA 1
ATOM 712 C C . THR A 1 92 ? 21.007 -3.505 7.460 1.00 86.12 92 THR A C 1
ATOM 714 O O . THR A 1 92 ? 21.468 -3.829 6.369 1.00 86.12 92 THR A O 1
ATOM 717 N N . THR A 1 93 ? 21.268 -2.320 8.010 1.00 87.00 93 THR A N 1
ATOM 718 C CA . THR A 1 93 ? 22.130 -1.328 7.347 1.00 87.00 93 THR A CA 1
ATOM 719 C C . THR A 1 93 ? 23.562 -1.831 7.189 1.00 87.00 93 THR A C 1
ATOM 721 O O . THR A 1 93 ? 24.125 -1.704 6.103 1.00 87.00 93 THR A O 1
ATOM 724 N N . ALA A 1 94 ? 24.125 -2.487 8.207 1.00 85.75 94 ALA A N 1
ATOM 725 C CA . ALA A 1 94 ? 25.434 -3.125 8.113 1.00 85.75 94 ALA A CA 1
ATOM 726 C C . ALA A 1 94 ? 25.460 -4.236 7.050 1.00 85.75 94 ALA A C 1
ATOM 728 O O . ALA A 1 94 ? 26.398 -4.298 6.262 1.00 85.75 94 ALA A O 1
ATOM 729 N N . SER A 1 95 ? 24.419 -5.073 6.978 1.00 87.19 95 SER A N 1
ATOM 730 C CA . SER A 1 95 ? 24.309 -6.133 5.967 1.00 87.19 95 SER A CA 1
ATOM 731 C C . SER A 1 95 ? 24.231 -5.577 4.541 1.00 87.19 95 SER A C 1
ATOM 733 O O . SER A 1 95 ? 24.913 -6.086 3.648 1.00 87.19 95 SER A O 1
ATOM 735 N N . ILE A 1 96 ? 23.463 -4.504 4.326 1.00 89.25 96 ILE A N 1
ATOM 736 C CA . ILE A 1 96 ? 23.356 -3.835 3.022 1.00 89.25 96 ILE A CA 1
ATOM 737 C C . ILE A 1 96 ? 24.699 -3.221 2.626 1.00 89.25 96 ILE A C 1
ATOM 739 O O . ILE A 1 96 ? 25.167 -3.449 1.513 1.00 89.25 96 ILE A O 1
ATOM 743 N N . LEU A 1 97 ? 25.341 -2.482 3.535 1.00 89.88 97 LEU A N 1
ATOM 744 C CA . LEU A 1 97 ? 26.642 -1.862 3.275 1.00 89.88 97 LEU A CA 1
ATOM 745 C C . LEU A 1 97 ? 27.714 -2.909 2.978 1.00 89.88 97 LEU A C 1
ATOM 747 O O . LEU A 1 97 ? 28.482 -2.745 2.034 1.00 89.88 97 LEU A O 1
ATOM 751 N N . LEU A 1 98 ? 27.733 -4.003 3.740 1.00 89.69 98 LEU A N 1
ATOM 752 C CA . LEU A 1 98 ? 28.666 -5.101 3.520 1.00 89.69 98 LEU A CA 1
ATOM 753 C C . LEU A 1 98 ? 28.426 -5.772 2.162 1.00 89.69 98 LEU A C 1
ATOM 755 O O . LEU A 1 98 ? 29.378 -6.015 1.426 1.00 89.69 98 LEU A O 1
ATOM 759 N N . SER A 1 99 ? 27.165 -6.010 1.796 1.00 88.44 99 SER A N 1
ATOM 760 C CA . SER A 1 99 ? 26.810 -6.585 0.492 1.00 88.44 99 SER A CA 1
ATOM 761 C C . SER A 1 99 ? 27.228 -5.670 -0.660 1.00 88.44 99 SER A C 1
ATOM 763 O O . SER A 1 99 ? 27.759 -6.143 -1.663 1.00 88.44 99 SER A O 1
ATOM 765 N N . LEU A 1 100 ? 27.041 -4.357 -0.503 1.00 92.25 100 LEU A N 1
ATOM 766 C CA . LEU A 1 100 ? 27.425 -3.369 -1.507 1.00 92.25 100 LEU A CA 1
ATOM 767 C C . LEU A 1 100 ? 28.948 -3.277 -1.657 1.00 92.25 100 LEU A C 1
ATOM 769 O O . LEU A 1 100 ? 29.447 -3.219 -2.776 1.00 92.25 100 LEU A O 1
ATOM 773 N N . LEU A 1 101 ? 29.686 -3.321 -0.544 1.00 89.69 101 LEU A N 1
ATOM 774 C CA . LEU A 1 101 ? 31.147 -3.289 -0.543 1.00 89.69 101 LEU A CA 1
ATOM 775 C C . LEU A 1 101 ? 31.739 -4.540 -1.205 1.00 89.69 101 LEU A C 1
ATOM 777 O O . LEU A 1 101 ? 32.672 -4.437 -1.997 1.00 89.69 101 LEU A O 1
ATOM 781 N N . ILE A 1 102 ? 31.173 -5.717 -0.923 1.00 86.44 102 ILE A N 1
ATOM 782 C CA . ILE A 1 102 ? 31.577 -6.971 -1.574 1.00 86.44 102 ILE A CA 1
ATOM 783 C C . ILE A 1 102 ? 31.256 -6.915 -3.071 1.00 86.44 102 ILE A C 1
ATOM 785 O O . ILE A 1 102 ? 32.104 -7.266 -3.888 1.00 86.44 102 ILE A O 1
ATOM 789 N N . GLY A 1 103 ? 30.067 -6.429 -3.442 1.00 85.75 103 GLY A N 1
ATOM 790 C CA . GLY A 1 103 ? 29.690 -6.242 -4.844 1.00 85.75 103 GLY A CA 1
ATOM 791 C C . GLY A 1 103 ? 30.644 -5.302 -5.584 1.00 85.75 103 GLY A C 1
ATOM 792 O O . GLY A 1 103 ? 31.046 -5.599 -6.706 1.00 85.75 103 GLY A O 1
ATOM 793 N N . TRP A 1 104 ? 31.064 -4.218 -4.929 1.00 85.88 104 TRP A N 1
ATOM 794 C CA . TRP A 1 104 ? 32.043 -3.278 -5.469 1.00 85.88 104 TRP A CA 1
ATOM 795 C C . TRP A 1 104 ? 33.417 -3.924 -5.685 1.00 85.88 104 TRP A C 1
ATOM 797 O O . TRP A 1 104 ? 33.995 -3.788 -6.757 1.00 85.88 104 TRP A O 1
ATOM 807 N N . GLN A 1 105 ? 33.909 -4.700 -4.716 1.00 84.88 105 GLN A N 1
ATOM 808 C CA . GLN A 1 105 ? 35.189 -5.409 -4.840 1.00 84.88 105 GLN A CA 1
ATOM 809 C C . GLN A 1 105 ? 35.178 -6.445 -5.972 1.00 84.88 105 GLN A C 1
ATOM 811 O O . GLN A 1 105 ? 36.138 -6.558 -6.732 1.00 84.88 105 GLN A O 1
ATOM 816 N N . VAL A 1 106 ? 34.078 -7.191 -6.119 1.00 80.25 106 VAL A N 1
ATOM 817 C CA . VAL A 1 106 ? 33.913 -8.133 -7.237 1.00 80.25 106 VAL A CA 1
ATOM 818 C C . VAL A 1 106 ? 33.859 -7.381 -8.567 1.00 80.25 106 VAL A C 1
ATOM 820 O O . VAL A 1 106 ? 34.464 -7.828 -9.540 1.00 80.25 106 VAL A O 1
ATOM 823 N N . PHE A 1 107 ? 33.188 -6.228 -8.611 1.00 76.88 107 PHE A N 1
ATOM 824 C CA . PHE A 1 107 ? 33.139 -5.382 -9.799 1.00 76.88 107 PHE A CA 1
ATOM 825 C C . PHE A 1 107 ? 34.527 -4.876 -10.203 1.00 76.88 107 PHE A C 1
ATOM 827 O O . PHE A 1 107 ? 34.876 -5.003 -11.371 1.00 76.88 107 PHE A O 1
ATOM 834 N N . GLU A 1 108 ? 35.342 -4.378 -9.269 1.00 79.50 108 GLU A N 1
ATOM 835 C CA . GLU A 1 108 ? 36.718 -3.946 -9.562 1.00 79.50 108 GLU A CA 1
ATOM 836 C C . GLU A 1 108 ? 37.595 -5.105 -10.048 1.00 79.50 108 GLU A C 1
ATOM 838 O O . GLU A 1 108 ? 38.340 -4.953 -11.016 1.00 79.50 108 GLU A O 1
ATOM 843 N N . LEU A 1 109 ? 37.466 -6.289 -9.440 1.00 77.06 109 LEU A N 1
ATOM 844 C CA . LEU A 1 109 ? 38.230 -7.470 -9.845 1.00 77.06 109 LEU A CA 1
ATOM 845 C C . LEU A 1 109 ? 37.869 -7.933 -11.267 1.00 77.06 109 LEU A C 1
ATOM 847 O O . LEU A 1 109 ? 38.748 -8.307 -12.044 1.00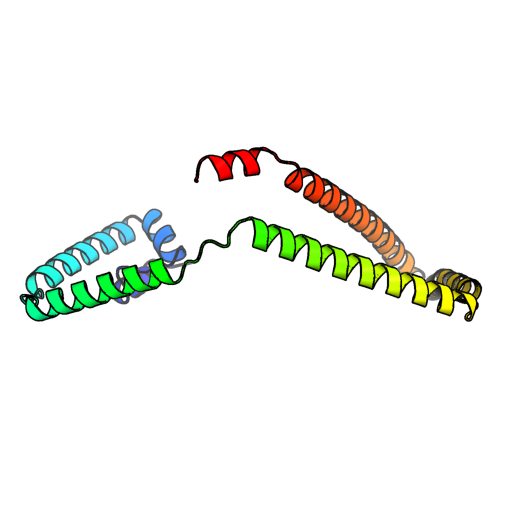 77.06 109 LEU A O 1
ATOM 851 N N . VAL A 1 110 ? 36.581 -7.892 -11.620 1.00 74.00 110 VAL A N 1
ATOM 852 C CA . VAL A 1 110 ? 36.092 -8.219 -12.970 1.00 74.00 110 VAL A CA 1
ATOM 853 C C . VAL A 1 110 ? 36.468 -7.122 -13.968 1.00 74.00 110 VAL A C 1
ATOM 855 O O . VAL A 1 110 ? 36.914 -7.432 -15.072 1.00 74.00 110 VAL A O 1
ATOM 858 N N . ALA A 1 111 ? 36.351 -5.852 -13.580 1.00 68.44 111 ALA A N 1
ATOM 859 C CA . ALA A 1 111 ? 36.726 -4.704 -14.401 1.00 68.44 111 ALA A CA 1
ATOM 860 C C . ALA A 1 111 ? 38.239 -4.619 -14.659 1.00 68.44 111 ALA A C 1
ATOM 862 O O . ALA A 1 111 ? 38.643 -4.038 -15.658 1.00 68.44 111 ALA A O 1
ATOM 863 N N . ALA A 1 112 ? 39.074 -5.204 -13.796 1.00 71.44 112 ALA A N 1
ATOM 864 C CA . ALA A 1 112 ? 40.515 -5.302 -14.019 1.00 71.44 112 ALA A CA 1
ATOM 865 C C . ALA A 1 112 ? 40.902 -6.422 -15.006 1.00 71.44 112 ALA A C 1
ATOM 867 O O . ALA A 1 112 ? 41.955 -6.338 -15.635 1.00 71.44 112 ALA A O 1
ATOM 868 N N . GLN A 1 113 ? 40.087 -7.477 -15.137 1.00 67.12 113 GLN A N 1
ATOM 869 C CA . GLN A 1 113 ? 40.372 -8.611 -16.034 1.00 67.12 113 GLN A CA 1
ATOM 870 C C . GLN A 1 113 ? 39.718 -8.486 -17.408 1.00 67.12 113 GLN A C 1
ATOM 872 O O . GLN A 1 113 ? 40.225 -9.023 -18.392 1.00 67.12 113 GLN A O 1
ATOM 877 N N . VAL A 1 114 ? 38.587 -7.797 -17.483 1.00 62.78 114 VAL A N 1
ATOM 878 C CA . VAL A 1 114 ? 37.916 -7.491 -18.739 1.00 62.78 114 VAL A CA 1
ATOM 879 C C . VAL A 1 114 ? 38.295 -6.059 -19.095 1.00 62.78 114 VAL A C 1
ATOM 881 O O . VAL A 1 114 ? 38.184 -5.178 -18.254 1.00 62.78 114 VAL A O 1
ATOM 884 N N . ASP A 1 115 ? 38.722 -5.799 -20.331 1.00 60.69 115 ASP A N 1
ATOM 885 C CA . ASP A 1 115 ? 38.972 -4.443 -20.848 1.00 60.69 115 ASP A CA 1
ATOM 886 C C . ASP A 1 115 ? 37.622 -3.717 -21.071 1.00 60.69 115 ASP A C 1
ATOM 888 O O . ASP A 1 115 ? 37.229 -3.323 -22.174 1.00 60.69 115 ASP A O 1
ATOM 892 N N . VAL A 1 116 ? 36.829 -3.639 -19.995 1.00 55.72 116 VAL A N 1
ATOM 893 C CA . VAL A 1 116 ? 35.460 -3.120 -19.937 1.00 55.72 116 VAL A CA 1
ATOM 894 C C . VAL A 1 116 ? 35.460 -1.663 -20.368 1.00 55.72 116 VAL A C 1
ATOM 896 O O . VAL A 1 116 ? 34.495 -1.195 -20.955 1.00 55.72 116 VAL A O 1
ATOM 899 N N . GLN A 1 117 ? 36.556 -0.942 -20.149 1.00 57.03 117 GLN A N 1
ATOM 900 C CA . GLN A 1 117 ? 36.671 0.452 -20.541 1.00 57.03 117 GLN A CA 1
ATOM 901 C C . GLN A 1 117 ? 36.729 0.612 -22.070 1.00 57.03 117 GLN A C 1
ATOM 903 O O . GLN A 1 117 ? 36.059 1.496 -22.609 1.00 57.03 117 GLN A O 1
ATOM 908 N N . ALA A 1 118 ? 37.417 -0.284 -22.788 1.00 61.41 118 ALA A N 1
ATOM 909 C CA . ALA A 1 118 ? 37.413 -0.317 -24.253 1.00 61.41 118 ALA A CA 1
ATOM 910 C C . ALA A 1 118 ? 36.056 -0.779 -24.823 1.00 61.41 118 ALA A C 1
ATOM 912 O O . ALA A 1 118 ? 35.557 -0.213 -25.799 1.00 61.41 118 ALA A O 1
ATOM 913 N N . GLN A 1 119 ? 35.406 -1.757 -24.183 1.00 58.34 119 GLN A N 1
ATOM 914 C CA . GLN A 1 119 ? 34.097 -2.250 -24.633 1.00 58.34 119 GLN A CA 1
ATOM 915 C C . GLN A 1 119 ? 32.942 -1.297 -24.303 1.00 58.34 119 GLN A C 1
ATOM 917 O O . GLN A 1 119 ? 32.044 -1.144 -25.123 1.00 58.34 119 GLN A O 1
ATOM 922 N N . ILE A 1 120 ? 32.960 -0.603 -23.161 1.00 61.22 120 ILE A N 1
ATOM 923 C CA . ILE A 1 120 ? 31.961 0.422 -22.815 1.00 61.22 120 ILE A CA 1
ATOM 924 C C . ILE A 1 120 ? 32.125 1.642 -23.715 1.00 61.22 120 ILE A C 1
ATOM 926 O O . ILE A 1 120 ? 31.126 2.198 -24.162 1.00 61.22 120 ILE A O 1
ATOM 930 N N . THR A 1 121 ? 33.356 2.057 -24.027 1.00 61.50 121 THR A N 1
ATOM 931 C CA . THR A 1 121 ? 33.571 3.169 -24.969 1.00 61.50 121 THR A CA 1
ATOM 932 C C . THR A 1 121 ? 33.129 2.802 -26.388 1.00 61.50 121 THR A C 1
ATOM 934 O O . THR A 1 121 ? 32.489 3.624 -27.044 1.00 61.50 121 THR A O 1
ATOM 937 N N . GLN A 1 122 ? 33.333 1.557 -26.837 1.00 59.84 122 GLN A N 1
ATOM 938 C CA . GLN A 1 122 ? 32.755 1.062 -28.096 1.00 59.84 122 GLN A CA 1
ATOM 939 C C . GLN A 1 122 ? 31.226 0.919 -28.041 1.00 59.84 122 GLN A C 1
ATOM 941 O O . GLN A 1 122 ? 30.543 1.303 -28.991 1.00 59.84 122 GLN A O 1
ATOM 946 N N . ALA A 1 123 ? 30.666 0.449 -26.925 1.00 62.50 123 ALA A N 1
ATOM 947 C CA . ALA A 1 123 ? 29.223 0.322 -26.730 1.00 62.50 123 ALA A CA 1
ATOM 948 C C . ALA A 1 123 ? 28.518 1.682 -26.617 1.00 62.50 123 ALA A C 1
ATOM 950 O O . ALA A 1 123 ? 27.378 1.805 -27.050 1.00 62.50 123 ALA A O 1
ATOM 951 N N . MET A 1 124 ? 29.189 2.714 -26.096 1.00 60.97 124 MET A N 1
ATOM 952 C CA . MET A 1 124 ? 28.690 4.095 -26.056 1.00 60.97 124 MET A CA 1
ATOM 953 C C . MET A 1 124 ? 28.848 4.824 -27.398 1.00 60.97 124 MET A C 1
ATOM 955 O O . MET A 1 124 ? 28.077 5.738 -27.684 1.00 60.97 124 MET A O 1
ATOM 959 N N . ALA A 1 125 ? 29.790 4.411 -28.253 1.00 62.03 125 ALA A N 1
ATOM 960 C CA . ALA A 1 125 ? 29.935 4.943 -29.612 1.00 62.03 125 ALA A CA 1
ATOM 961 C C . ALA A 1 125 ? 28.951 4.307 -30.618 1.00 62.03 125 ALA A C 1
ATOM 963 O O . ALA A 1 125 ? 28.509 4.967 -31.563 1.00 62.03 125 ALA A O 1
ATOM 964 N N . LEU A 1 126 ? 28.566 3.047 -30.391 1.00 63.12 126 LEU A N 1
ATOM 965 C CA . LEU A 1 126 ? 27.596 2.290 -31.190 1.00 63.12 126 LEU A CA 1
ATOM 966 C C . LEU A 1 126 ? 26.237 2.987 -31.399 1.00 63.12 126 LEU A C 1
ATOM 968 O O . LEU A 1 126 ? 25.805 3.063 -32.550 1.00 63.12 126 LEU A O 1
ATOM 972 N N . PRO A 1 127 ? 25.555 3.541 -30.375 1.00 66.75 127 PRO A N 1
ATOM 973 C CA . PRO A 1 127 ? 24.269 4.203 -30.573 1.00 66.75 127 PRO A CA 1
ATOM 974 C C . PRO A 1 127 ? 24.395 5.460 -31.438 1.00 66.75 127 PRO A C 1
ATOM 976 O O . PRO A 1 127 ? 23.514 5.716 -32.252 1.00 66.75 127 PRO A O 1
ATOM 979 N N . GLY A 1 128 ? 25.501 6.206 -31.343 1.00 66.38 128 GLY A N 1
ATOM 980 C CA . GLY A 1 128 ? 25.746 7.365 -32.208 1.00 66.38 128 GLY A CA 1
ATOM 981 C C . GLY A 1 128 ? 25.876 6.975 -33.684 1.00 66.38 128 GLY A C 1
ATOM 982 O O . GLY A 1 128 ? 25.294 7.625 -34.552 1.00 66.38 128 GLY A O 1
ATOM 983 N N . GLN A 1 129 ? 26.575 5.873 -33.966 1.00 69.38 129 GLN A N 1
ATOM 984 C CA . GLN A 1 129 ? 26.731 5.340 -35.324 1.00 69.38 129 GLN A CA 1
ATOM 985 C C . GLN A 1 129 ? 25.415 4.775 -35.871 1.00 69.38 129 GLN A C 1
ATOM 987 O O . GLN A 1 129 ? 25.057 5.050 -37.016 1.00 69.38 129 GLN A O 1
ATOM 992 N N . TRP A 1 130 ? 24.649 4.067 -35.039 1.00 70.12 130 TRP A N 1
ATOM 993 C CA . TRP A 1 130 ? 23.329 3.551 -35.403 1.00 70.12 130 TRP A CA 1
ATOM 994 C C . TRP A 1 130 ? 22.325 4.675 -35.690 1.00 70.12 130 TRP A C 1
ATOM 996 O O . TRP A 1 130 ? 21.601 4.618 -36.683 1.00 70.12 130 TRP A O 1
ATOM 1006 N N . VAL A 1 131 ? 22.314 5.735 -34.874 1.00 67.06 131 VAL A N 1
ATOM 1007 C CA . VAL A 1 131 ? 21.461 6.919 -35.084 1.00 67.06 131 VAL A CA 1
ATOM 1008 C C . VAL A 1 131 ? 21.870 7.675 -36.349 1.00 67.06 131 VAL A C 1
ATOM 1010 O O . VAL A 1 131 ? 20.999 8.093 -37.114 1.00 67.06 131 VAL A O 1
ATOM 1013 N N . ALA A 1 132 ? 23.169 7.807 -36.629 1.00 67.19 132 ALA A N 1
ATOM 1014 C CA . ALA A 1 132 ? 23.653 8.396 -37.880 1.00 67.19 132 ALA A CA 1
ATOM 1015 C C . ALA A 1 132 ? 23.221 7.574 -39.115 1.00 67.19 132 ALA A C 1
ATOM 1017 O O . ALA A 1 132 ? 22.810 8.136 -40.131 1.00 67.19 132 ALA A O 1
ATOM 1018 N N . GLN A 1 133 ? 23.234 6.243 -39.010 1.00 74.00 133 GLN A N 1
ATOM 1019 C CA . GLN A 1 133 ? 22.839 5.331 -40.088 1.00 74.00 133 GLN A CA 1
ATOM 1020 C C . GLN A 1 133 ? 21.309 5.289 -40.302 1.00 74.00 133 GLN A C 1
ATOM 1022 O O . GLN A 1 133 ? 20.826 5.268 -41.439 1.00 74.00 133 GLN A O 1
ATOM 1027 N N . LEU A 1 134 ? 20.523 5.371 -39.224 1.00 64.50 134 LEU A N 1
ATOM 1028 C CA . LEU A 1 134 ? 19.060 5.534 -39.259 1.00 64.50 134 LEU A CA 1
ATOM 1029 C C . LEU A 1 134 ? 18.639 6.885 -39.850 1.00 64.50 134 LEU A C 1
ATOM 1031 O O . LEU A 1 134 ? 17.714 6.962 -40.658 1.00 64.50 134 LEU A O 1
ATOM 1035 N N . THR A 1 135 ? 19.336 7.961 -39.487 1.00 63.19 135 THR A N 1
ATOM 1036 C CA . THR A 1 135 ? 19.026 9.306 -39.998 1.00 63.19 135 THR A CA 1
ATOM 1037 C C . THR A 1 135 ? 19.444 9.508 -41.455 1.00 63.19 135 THR A C 1
ATOM 1039 O O . THR A 1 135 ? 18.856 10.359 -42.127 1.00 63.19 135 THR A O 1
ATOM 1042 N N . GLN A 1 136 ? 20.401 8.724 -41.968 1.00 68.31 136 GLN A N 1
ATOM 1043 C CA . GLN A 1 136 ? 20.714 8.652 -43.401 1.00 68.31 136 GLN A CA 1
ATOM 1044 C C . GLN A 1 136 ? 19.690 7.837 -44.200 1.00 68.31 136 GLN A C 1
ATOM 1046 O O . GLN A 1 136 ? 19.378 8.209 -45.329 1.00 68.31 136 GLN A O 1
ATOM 1051 N N . SER A 1 137 ? 19.155 6.751 -43.636 1.00 71.75 137 SER A N 1
ATOM 1052 C CA . SER A 1 137 ? 18.213 5.867 -44.339 1.00 71.75 137 SER A CA 1
ATOM 1053 C C . SER A 1 137 ? 16.766 6.377 -44.337 1.00 71.75 137 SER A C 1
ATOM 1055 O O . SER A 1 137 ? 16.021 6.072 -45.267 1.00 71.75 137 SER A O 1
ATOM 1057 N N . MET A 1 138 ? 16.357 7.190 -43.353 1.00 53.12 138 MET A N 1
ATOM 1058 C CA . MET A 1 138 ? 15.008 7.773 -43.289 1.00 53.12 138 MET A CA 1
ATOM 1059 C C . MET A 1 138 ? 15.023 9.221 -42.754 1.00 53.12 138 MET A C 1
ATOM 1061 O O . MET A 1 138 ? 15.019 9.425 -41.536 1.00 53.12 138 MET A O 1
ATOM 1065 N N . PRO A 1 139 ? 14.966 10.259 -43.617 1.00 61.91 139 PRO A N 1
ATOM 1066 C CA . PRO A 1 139 ? 15.050 11.664 -43.193 1.00 61.91 139 PRO A CA 1
ATOM 1067 C C . PRO A 1 139 ? 13.849 12.153 -42.359 1.00 61.91 139 PRO A C 1
ATOM 1069 O O . PRO A 1 139 ? 13.972 13.149 -41.649 1.00 61.91 139 PRO A O 1
ATOM 1072 N N . GLN A 1 140 ? 12.713 11.440 -42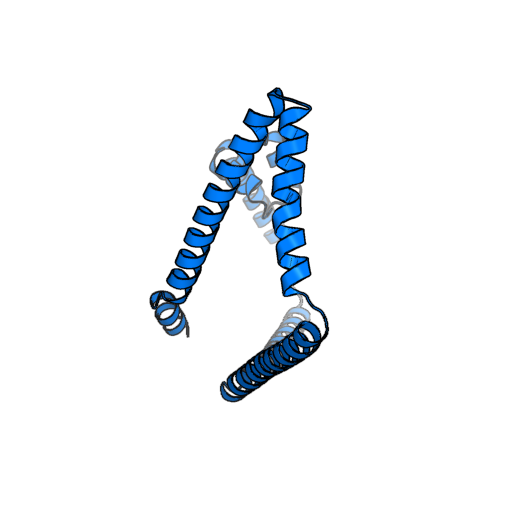.374 1.00 64.69 140 GLN A N 1
ATOM 1073 C CA . GLN A 1 140 ? 11.554 11.721 -41.508 1.00 64.69 140 GLN A CA 1
ATOM 1074 C C . GLN A 1 140 ? 11.788 11.361 -40.026 1.00 64.69 140 GLN A C 1
ATOM 1076 O O . GLN A 1 140 ? 11.113 11.908 -39.156 1.00 64.69 140 GLN A O 1
ATOM 1081 N N . SER A 1 141 ? 12.764 10.499 -39.709 1.00 55.50 141 SER A N 1
ATOM 1082 C CA . SER A 1 141 ? 13.061 10.077 -38.325 1.00 55.50 141 SER A CA 1
ATOM 1083 C C . SER A 1 141 ? 13.684 11.181 -37.461 1.00 55.50 141 SER A C 1
ATOM 1085 O O . SER A 1 141 ? 13.627 11.106 -36.234 1.00 55.50 141 SER A O 1
ATOM 1087 N N . ARG A 1 142 ? 14.220 12.242 -38.084 1.00 60.19 142 ARG A N 1
ATOM 1088 C CA . ARG A 1 142 ? 14.866 13.369 -37.389 1.00 60.19 142 ARG A CA 1
ATOM 1089 C C . ARG A 1 142 ? 13.945 14.028 -36.359 1.00 60.19 142 ARG A C 1
ATOM 1091 O O . ARG A 1 142 ? 14.379 14.304 -35.248 1.00 60.19 142 ARG A O 1
ATOM 1098 N N . TYR A 1 143 ? 12.657 14.167 -36.678 1.00 65.31 143 TYR A N 1
ATOM 1099 C CA . TYR A 1 143 ? 11.666 14.715 -35.746 1.00 65.31 143 TYR A CA 1
ATOM 1100 C C . TYR A 1 143 ? 11.439 13.826 -34.517 1.00 65.31 143 TYR A C 1
ATOM 1102 O O . TYR A 1 143 ? 11.240 14.340 -33.420 1.00 65.31 143 TYR A O 1
ATOM 1110 N N . VAL A 1 144 ? 11.494 12.502 -34.683 1.00 65.25 144 VAL A N 1
ATOM 1111 C CA . VAL A 1 144 ? 11.292 11.540 -33.589 1.00 65.25 144 VAL A CA 1
ATOM 1112 C C . VAL A 1 144 ? 12.510 11.510 -32.668 1.00 65.25 144 VAL A C 1
ATOM 1114 O O . VAL A 1 144 ? 12.350 11.486 -31.450 1.00 65.25 144 VAL A O 1
ATOM 1117 N N . VAL A 1 145 ? 13.720 11.580 -33.229 1.00 64.75 145 VAL A N 1
ATOM 1118 C CA . VAL A 1 145 ? 14.968 11.622 -32.449 1.00 64.75 145 VAL A CA 1
ATOM 1119 C C . VAL A 1 145 ? 15.075 12.927 -31.655 1.00 64.75 145 VAL A C 1
ATOM 1121 O O . VAL A 1 145 ? 15.328 12.887 -30.452 1.00 64.75 145 VAL A O 1
ATOM 1124 N N . ASP A 1 146 ? 14.783 14.075 -32.272 1.00 68.12 146 ASP A N 1
ATOM 1125 C CA . ASP A 1 146 ? 14.784 15.369 -31.572 1.00 68.12 146 ASP A CA 1
ATOM 1126 C C . ASP A 1 146 ? 13.687 15.474 -30.501 1.00 68.12 146 ASP A C 1
ATOM 1128 O O . ASP A 1 146 ? 13.841 16.199 -29.511 1.00 68.12 146 ASP A O 1
ATOM 1132 N N . PHE A 1 147 ? 12.566 14.772 -30.687 1.00 69.31 147 PHE A N 1
ATOM 1133 C CA . PHE A 1 147 ? 11.511 14.672 -29.682 1.00 69.31 147 PHE A CA 1
ATOM 1134 C C . PHE A 1 147 ? 11.928 13.760 -28.521 1.00 69.31 147 PHE A C 1
ATOM 1136 O O . PHE A 1 147 ? 11.782 14.147 -27.363 1.00 69.31 147 PHE A O 1
ATOM 1143 N N . ALA A 1 148 ? 12.514 12.595 -28.811 1.00 67.69 148 ALA A N 1
ATOM 1144 C CA . ALA A 1 148 ? 13.012 11.663 -27.801 1.00 67.69 148 ALA A CA 1
ATOM 1145 C C . ALA A 1 148 ? 14.126 12.283 -26.943 1.00 67.69 148 ALA A C 1
ATOM 1147 O O . ALA A 1 148 ? 14.126 12.118 -25.723 1.00 67.69 148 ALA A O 1
ATOM 1148 N N . MET A 1 149 ? 15.026 13.062 -27.552 1.00 70.00 149 MET A N 1
ATOM 1149 C CA . MET A 1 149 ? 16.101 13.740 -26.825 1.00 70.00 149 MET A CA 1
ATOM 1150 C C . MET A 1 149 ? 15.554 14.816 -25.876 1.00 70.00 149 MET A C 1
ATOM 1152 O O . MET A 1 149 ? 15.968 14.897 -24.720 1.00 70.00 149 MET A O 1
ATOM 1156 N N . ARG A 1 150 ? 14.552 15.589 -26.321 1.00 71.31 150 ARG A N 1
ATOM 1157 C CA . ARG A 1 150 ? 13.844 16.559 -25.468 1.00 71.31 150 ARG A CA 1
ATOM 1158 C C . ARG A 1 150 ? 13.061 15.882 -24.346 1.00 71.31 150 ARG A C 1
ATOM 1160 O O . ARG A 1 150 ? 13.115 16.348 -23.209 1.00 71.31 150 ARG A O 1
ATOM 1167 N N . ALA A 1 151 ? 12.380 14.777 -24.645 1.00 70.62 151 ALA A N 1
ATOM 1168 C CA . ALA A 1 151 ? 11.641 13.996 -23.659 1.00 70.62 151 ALA A CA 1
ATOM 1169 C C . ALA A 1 151 ? 12.576 13.433 -22.582 1.00 70.62 151 ALA A C 1
ATOM 1171 O O . ALA A 1 151 ? 12.272 13.547 -21.398 1.00 70.62 151 ALA A O 1
ATOM 1172 N N . HIS A 1 152 ? 13.741 12.909 -22.972 1.00 72.50 152 HIS A N 1
ATOM 1173 C CA . HIS A 1 152 ? 14.748 12.405 -22.042 1.00 72.50 152 HIS A CA 1
ATOM 1174 C C . HIS A 1 152 ? 15.261 13.502 -21.098 1.00 72.50 152 HIS A C 1
ATOM 1176 O O . HIS A 1 152 ? 15.297 13.301 -19.884 1.00 72.50 152 HIS A O 1
ATOM 1182 N N . THR A 1 153 ? 15.575 14.691 -21.622 1.00 76.38 153 THR A N 1
ATOM 1183 C CA . THR A 1 153 ? 15.974 15.840 -20.794 1.00 76.38 153 THR A CA 1
ATOM 1184 C C . THR A 1 153 ? 14.867 16.277 -19.831 1.00 76.38 153 THR A C 1
ATOM 1186 O O . THR A 1 153 ? 15.160 16.580 -18.675 1.00 76.38 153 THR A O 1
ATOM 1189 N N . GLN A 1 154 ? 13.600 16.278 -20.259 1.00 73.06 154 GLN A N 1
ATOM 1190 C CA . GLN A 1 154 ? 12.481 16.607 -19.367 1.00 73.06 154 GLN A CA 1
ATOM 1191 C C . GLN A 1 154 ? 12.254 15.547 -18.283 1.00 73.06 154 GLN A C 1
ATOM 1193 O O . GLN A 1 154 ? 11.979 15.898 -17.137 1.00 73.06 154 GLN A O 1
ATOM 1198 N N . LEU A 1 155 ? 12.432 14.267 -18.612 1.00 74.88 155 LEU A N 1
ATOM 1199 C CA . LEU A 1 155 ? 12.339 13.159 -17.660 1.00 74.88 155 LEU A CA 1
ATOM 1200 C C . LEU A 1 155 ? 13.437 13.236 -16.595 1.00 74.88 155 LEU A C 1
ATOM 1202 O O . LEU A 1 155 ? 13.154 13.061 -15.413 1.00 74.88 155 LEU A O 1
ATOM 1206 N N . LEU A 1 156 ? 14.665 13.571 -16.996 1.00 79.25 156 LEU A N 1
ATOM 1207 C CA . LEU A 1 156 ? 15.787 13.809 -16.083 1.00 79.25 156 LEU A CA 1
ATOM 1208 C C . LEU A 1 156 ? 15.505 14.967 -15.121 1.00 79.25 156 LEU A C 1
ATOM 1210 O O . LEU A 1 156 ? 15.787 14.859 -13.929 1.00 79.25 156 LEU A O 1
ATOM 1214 N N . TRP A 1 157 ? 14.900 16.046 -15.621 1.00 86.38 157 TRP A N 1
ATOM 1215 C CA . TRP A 1 157 ? 14.502 17.185 -14.795 1.00 86.38 157 TRP A CA 1
ATOM 1216 C C . TRP A 1 157 ? 13.390 16.830 -13.801 1.00 86.38 157 TRP A C 1
ATOM 1218 O O . TRP A 1 157 ? 13.472 17.202 -12.631 1.00 86.38 157 TRP A O 1
ATOM 1228 N N . LEU A 1 158 ? 12.381 16.068 -14.235 1.00 77.56 158 LEU A N 1
ATOM 1229 C CA . LEU A 1 158 ? 11.310 15.576 -13.362 1.00 77.56 158 LEU A CA 1
ATOM 1230 C C . LEU A 1 158 ? 11.838 14.613 -12.297 1.00 77.56 158 LEU A C 1
ATOM 1232 O O . LEU A 1 158 ? 11.422 14.692 -11.144 1.00 77.56 158 LEU A O 1
ATOM 1236 N N . LEU A 1 159 ? 12.782 13.744 -12.658 1.00 77.00 159 LEU A N 1
ATOM 1237 C CA . LEU A 1 159 ? 13.413 12.815 -11.726 1.00 77.00 159 LEU A CA 1
ATOM 1238 C C . LEU A 1 159 ? 14.260 13.567 -10.692 1.00 77.00 159 LEU A C 1
ATOM 1240 O O . LEU A 1 159 ? 14.153 13.282 -9.502 1.00 77.00 159 LEU A O 1
ATOM 1244 N N . MET A 1 160 ? 15.023 14.582 -11.112 1.00 83.75 160 MET A N 1
ATOM 1245 C CA . MET A 1 160 ? 15.726 15.494 -10.199 1.00 83.75 160 MET A CA 1
ATOM 1246 C C . MET A 1 160 ? 14.754 16.197 -9.246 1.00 83.75 160 MET A C 1
ATOM 1248 O O . MET A 1 160 ? 14.974 16.183 -8.036 1.00 83.75 160 MET A O 1
ATOM 1252 N N . ALA A 1 161 ? 13.662 16.764 -9.765 1.00 81.19 161 ALA A N 1
ATOM 1253 C CA . ALA A 1 161 ? 12.651 17.434 -8.949 1.00 81.19 161 ALA A CA 1
ATOM 1254 C C . ALA A 1 161 ? 11.999 16.474 -7.940 1.00 81.19 161 ALA A C 1
ATOM 1256 O O . ALA A 1 161 ? 11.872 16.816 -6.765 1.00 81.19 161 ALA A O 1
ATOM 1257 N N . ALA A 1 162 ? 11.659 15.254 -8.364 1.00 74.69 162 ALA A N 1
ATOM 1258 C CA . ALA A 1 162 ? 11.118 14.216 -7.492 1.00 74.69 162 ALA A CA 1
ATOM 1259 C C . ALA A 1 162 ? 12.116 13.804 -6.400 1.00 74.69 162 ALA A C 1
ATOM 1261 O O . ALA A 1 162 ? 11.728 13.613 -5.250 1.00 74.69 162 ALA A O 1
ATOM 1262 N N . PHE A 1 163 ? 13.406 13.717 -6.733 1.00 82.06 163 PHE A N 1
ATOM 1263 C CA . PHE A 1 163 ? 14.452 13.368 -5.775 1.00 82.06 163 PHE A CA 1
ATOM 1264 C C . PHE A 1 163 ? 14.674 14.476 -4.739 1.00 82.06 163 PHE A C 1
ATOM 1266 O O . PHE A 1 163 ? 14.729 14.199 -3.541 1.00 82.06 163 PHE A O 1
ATOM 1273 N N . VAL A 1 164 ? 14.732 15.740 -5.177 1.00 82.69 164 VAL A N 1
ATOM 1274 C CA . VAL A 1 164 ? 14.805 16.901 -4.273 1.00 82.69 164 VAL A CA 1
ATOM 1275 C C . VAL A 1 164 ? 13.579 16.951 -3.365 1.00 82.69 164 VAL A C 1
ATOM 1277 O O . VAL A 1 164 ? 13.718 17.161 -2.161 1.00 82.69 164 VAL A O 1
ATOM 1280 N N . TRP A 1 165 ? 12.391 16.707 -3.916 1.00 81.50 165 TRP A N 1
ATOM 1281 C CA . TRP A 1 165 ? 11.151 16.693 -3.148 1.00 81.50 165 TRP A CA 1
ATOM 1282 C C . TRP A 1 165 ? 11.121 15.564 -2.109 1.00 81.50 165 TRP A C 1
ATOM 1284 O O . TRP A 1 165 ? 10.797 15.815 -0.952 1.00 81.50 165 TRP A O 1
ATOM 1294 N N . ALA A 1 166 ? 11.558 14.354 -2.470 1.00 75.62 166 ALA A N 1
ATOM 1295 C CA . ALA A 1 166 ? 11.652 13.221 -1.548 1.00 75.62 166 ALA A CA 1
ATOM 1296 C C . ALA A 1 166 ? 12.650 13.462 -0.398 1.00 75.62 166 ALA A C 1
ATOM 1298 O O . ALA A 1 166 ? 12.433 13.008 0.729 1.00 75.62 166 ALA A O 1
ATOM 1299 N N . ILE A 1 167 ? 13.742 14.188 -0.660 1.00 79.38 167 ILE A N 1
ATOM 1300 C CA . ILE A 1 167 ? 14.688 14.609 0.383 1.00 79.38 167 ILE A CA 1
ATOM 1301 C C . ILE A 1 167 ? 14.044 15.654 1.301 1.00 79.38 167 ILE A C 1
ATOM 1303 O O . ILE A 1 167 ? 14.172 15.542 2.521 1.00 79.38 167 ILE A O 1
ATOM 1307 N N . LEU A 1 168 ? 13.336 16.637 0.734 1.00 77.25 168 LEU A N 1
ATOM 1308 C CA . LEU A 1 168 ? 12.662 17.687 1.501 1.00 77.25 168 LEU A CA 1
ATOM 1309 C C . LEU A 1 168 ? 11.558 17.126 2.409 1.00 77.25 168 LEU A C 1
ATOM 1311 O O . LEU A 1 168 ? 11.445 17.548 3.558 1.00 77.25 168 LEU A O 1
ATOM 1315 N N . ASP A 1 169 ? 10.777 16.163 1.916 1.00 71.50 169 ASP A N 1
ATOM 1316 C CA . ASP A 1 169 ? 9.692 15.534 2.676 1.00 71.50 169 ASP A CA 1
ATOM 1317 C C . ASP A 1 169 ? 10.232 14.776 3.899 1.00 71.50 169 ASP A C 1
ATOM 1319 O O . ASP A 1 169 ? 9.749 14.948 5.019 1.00 71.50 169 ASP A O 1
ATOM 1323 N N . LYS A 1 170 ? 11.349 14.052 3.734 1.00 63.25 170 LYS A N 1
ATOM 1324 C CA . LYS A 1 170 ? 12.062 13.414 4.854 1.00 63.25 170 LYS A CA 1
ATOM 1325 C C . LYS A 1 170 ? 12.623 14.397 5.881 1.00 63.25 170 LYS A C 1
ATOM 1327 O O . LYS A 1 170 ? 12.894 13.993 7.011 1.00 63.25 170 LYS A O 1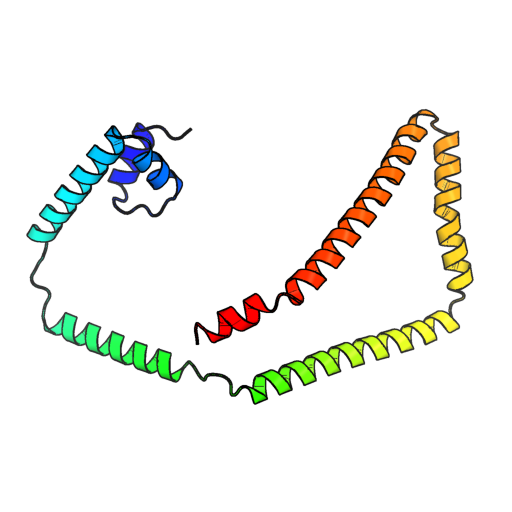
ATOM 1332 N N . TRP A 1 171 ? 12.842 15.650 5.497 1.00 63.44 171 TRP A N 1
ATOM 1333 C CA . TRP A 1 171 ? 13.368 16.687 6.380 1.00 63.44 171 TRP A CA 1
ATOM 1334 C C . TRP A 1 171 ? 12.276 17.464 7.107 1.00 63.44 171 TRP A C 1
ATOM 1336 O O . TRP A 1 171 ? 12.626 18.307 7.926 1.00 63.44 171 TRP A O 1
ATOM 1346 N N . ASN A 1 172 ? 10.986 17.197 6.867 1.00 60.88 172 ASN A N 1
ATOM 1347 C CA . ASN A 1 172 ? 9.915 17.958 7.499 1.00 60.88 172 ASN A CA 1
ATOM 1348 C C . ASN A 1 172 ? 9.791 17.613 9.005 1.00 60.88 172 ASN A C 1
ATOM 1350 O O . ASN A 1 172 ? 9.237 16.568 9.365 1.00 60.88 172 ASN A O 1
ATOM 1354 N N . PRO A 1 173 ? 10.250 18.488 9.926 1.00 58.22 173 PRO A N 1
ATOM 1355 C CA . PRO A 1 173 ? 10.243 18.206 11.361 1.00 58.22 173 PRO A CA 1
ATOM 1356 C C . PRO A 1 173 ? 8.821 18.190 11.941 1.00 58.22 173 PRO A C 1
ATOM 1358 O O . PRO A 1 173 ? 8.617 17.712 13.057 1.00 58.22 173 PRO A O 1
ATOM 1361 N N . GLN A 1 174 ? 7.824 18.677 11.193 1.00 58.00 174 GLN A N 1
ATOM 1362 C CA . GLN A 1 174 ? 6.425 18.689 11.615 1.00 58.00 174 GLN A CA 1
ATOM 1363 C C . GLN A 1 174 ? 5.858 17.272 11.773 1.00 58.00 174 GLN A C 1
ATOM 1365 O O . GLN A 1 174 ? 5.117 17.036 12.723 1.00 58.00 174 GLN A O 1
ATOM 1370 N N . GLN A 1 175 ? 6.281 16.302 10.950 1.00 59.31 175 GLN A N 1
ATOM 1371 C CA . GLN A 1 175 ? 5.855 14.902 11.100 1.00 59.31 175 GLN A CA 1
ATOM 1372 C C . GLN A 1 175 ? 6.393 14.276 12.402 1.00 59.31 175 GLN A C 1
ATOM 1374 O O . GLN A 1 175 ? 5.682 13.533 13.078 1.00 59.31 175 GLN A O 1
ATOM 1379 N N . ALA A 1 176 ? 7.613 14.643 12.815 1.00 56.91 176 ALA A N 1
ATOM 1380 C CA . ALA A 1 176 ? 8.208 14.192 14.076 1.00 56.91 176 ALA A CA 1
ATOM 1381 C C . ALA A 1 176 ? 7.565 14.846 15.316 1.00 56.91 176 ALA A C 1
ATOM 1383 O O . ALA A 1 176 ? 7.541 14.241 16.390 1.00 56.91 176 ALA A O 1
ATOM 1384 N N . ILE A 1 177 ? 7.039 16.070 15.183 1.00 60.53 177 ILE A N 1
ATOM 1385 C CA . ILE A 1 177 ? 6.316 16.770 16.257 1.00 60.53 177 ILE A CA 1
ATOM 1386 C C . ILE A 1 177 ? 4.883 16.231 16.378 1.00 60.53 177 ILE A C 1
ATOM 1388 O O . ILE A 1 177 ? 4.420 15.982 17.490 1.00 60.53 177 ILE A O 1
ATOM 1392 N N . GLN A 1 178 ? 4.211 15.967 15.257 1.00 59.59 178 GLN A N 1
ATOM 1393 C CA . GLN A 1 178 ? 2.838 15.460 15.239 1.00 59.59 178 GLN A CA 1
ATOM 1394 C C . GLN A 1 178 ? 2.753 14.012 15.754 1.00 59.59 178 GLN A C 1
ATOM 1396 O O . GLN A 1 178 ? 1.845 13.695 16.517 1.00 59.59 178 GLN A O 1
ATOM 1401 N N . GLN A 1 179 ? 3.762 13.172 15.480 1.00 58.06 179 GLN A N 1
ATOM 1402 C CA . GLN A 1 179 ? 3.885 11.836 16.090 1.00 58.06 179 GLN A CA 1
ATOM 1403 C C . GLN A 1 179 ? 4.153 11.853 17.606 1.00 58.06 179 GLN A C 1
ATOM 1405 O O . GLN A 1 179 ? 3.853 10.870 18.278 1.00 58.06 179 GLN A O 1
ATOM 1410 N N . ARG A 1 180 ? 4.712 12.939 18.166 1.00 54.03 180 ARG A N 1
ATOM 1411 C CA . ARG A 1 180 ? 4.880 13.089 19.627 1.00 54.03 180 ARG A CA 1
ATOM 1412 C C . ARG A 1 180 ? 3.633 13.609 20.335 1.00 54.03 180 ARG A C 1
ATOM 1414 O O . ARG A 1 180 ? 3.565 13.487 21.547 1.00 54.03 180 ARG A O 1
ATOM 1421 N N . GLN A 1 181 ? 2.695 14.220 19.615 1.00 54.91 181 GLN A N 1
ATOM 1422 C CA . GLN A 1 181 ? 1.440 14.717 20.192 1.00 54.91 181 GLN A CA 1
ATOM 1423 C C . GLN A 1 181 ? 0.321 13.669 20.166 1.00 54.91 181 GLN A C 1
ATOM 1425 O O . GLN A 1 181 ? -0.670 13.822 20.872 1.00 54.91 181 GLN A O 1
ATOM 1430 N N . SER A 1 182 ? 0.477 12.608 19.371 1.00 50.62 182 SER A N 1
ATOM 1431 C CA . SER A 1 182 ? -0.442 11.467 19.306 1.00 50.62 182 SER A CA 1
ATOM 1432 C C . SER A 1 182 ? 0.022 10.242 20.113 1.00 50.62 182 SER A C 1
ATOM 1434 O O . SER A 1 182 ? -0.538 9.163 19.924 1.00 50.62 182 SER A O 1
ATOM 1436 N N . ALA A 1 183 ? 1.059 10.379 20.946 1.00 45.38 183 ALA A N 1
ATOM 1437 C CA . ALA A 1 183 ? 1.574 9.354 21.861 1.00 45.38 183 ALA A CA 1
ATOM 1438 C C . ALA A 1 183 ? 1.484 9.862 23.303 1.00 45.38 183 ALA A C 1
ATOM 1440 O O . ALA A 1 183 ? 1.166 9.037 24.186 1.00 45.38 183 ALA A O 1
#